Protein AF-A0A3B0CAP4-F1 (afdb_monomer_lite)

Organism: NCBI:txid2419782

Structure (mmCIF, N/CA/C/O backbone):
data_AF-A0A3B0CAP4-F1
#
_entry.id   AF-A0A3B0CAP4-F1
#
loop_
_atom_site.group_PDB
_atom_site.id
_atom_site.type_symbol
_atom_site.label_atom_id
_atom_site.label_alt_id
_atom_site.label_comp_id
_atom_site.label_asym_id
_atom_site.label_entity_id
_atom_site.label_seq_id
_atom_site.pdbx_PDB_ins_code
_atom_site.Cartn_x
_atom_site.Cartn_y
_atom_site.Cartn_z
_atom_site.occupancy
_atom_site.B_iso_or_equiv
_atom_site.auth_seq_id
_atom_site.auth_comp_id
_atom_site.auth_asym_id
_atom_site.auth_atom_id
_atom_site.pdbx_PDB_model_num
ATOM 1 N N . MET A 1 1 ? 11.899 -11.274 -20.847 1.00 69.06 1 MET A N 1
ATOM 2 C CA . MET A 1 1 ? 10.795 -10.362 -21.262 1.00 69.06 1 MET A CA 1
ATOM 3 C C . MET A 1 1 ? 11.424 -9.073 -21.788 1.00 69.06 1 MET A C 1
ATOM 5 O O . MET A 1 1 ? 12.387 -8.634 -21.171 1.00 69.06 1 MET A O 1
ATOM 9 N N . SER A 1 2 ? 10.948 -8.475 -22.890 1.00 86.75 2 SER A N 1
ATOM 10 C CA . SER A 1 2 ? 11.497 -7.179 -23.350 1.00 86.75 2 SER A CA 1
ATOM 11 C C . SER A 1 2 ? 11.392 -6.121 -22.242 1.00 86.75 2 SER A C 1
ATOM 13 O O . SER A 1 2 ? 10.441 -6.149 -21.457 1.00 86.75 2 SER A O 1
ATOM 15 N N . ILE A 1 3 ? 12.351 -5.191 -22.186 1.00 87.19 3 ILE A N 1
ATOM 16 C CA . ILE A 1 3 ? 12.392 -4.103 -21.194 1.00 87.19 3 ILE A CA 1
ATOM 17 C C . ILE A 1 3 ? 11.061 -3.331 -21.162 1.00 87.19 3 ILE A C 1
ATOM 19 O O . ILE A 1 3 ? 10.560 -2.987 -20.096 1.00 87.19 3 ILE A O 1
ATOM 23 N N . PHE A 1 4 ? 10.437 -3.166 -22.332 1.00 88.69 4 PHE A N 1
ATOM 24 C CA . PHE A 1 4 ? 9.143 -2.516 -22.510 1.00 88.69 4 PHE A CA 1
ATOM 25 C C . PHE A 1 4 ? 8.031 -3.198 -21.701 1.00 88.69 4 PHE A C 1
ATOM 27 O O . PHE A 1 4 ? 7.292 -2.546 -20.967 1.00 88.69 4 PHE A O 1
ATOM 34 N N . TRP A 1 5 ? 7.962 -4.529 -21.761 1.00 91.06 5 TRP A N 1
ATOM 35 C CA . TRP A 1 5 ? 6.970 -5.307 -21.020 1.00 91.06 5 TRP A CA 1
ATOM 36 C C . TRP A 1 5 ? 7.193 -5.260 -19.510 1.00 91.06 5 TRP A C 1
ATOM 38 O O . TRP A 1 5 ? 6.225 -5.218 -18.753 1.00 91.06 5 TRP A O 1
ATOM 48 N N . LYS A 1 6 ? 8.456 -5.222 -19.065 1.00 90.38 6 LYS A N 1
ATOM 49 C CA . LYS A 1 6 ? 8.786 -5.075 -17.641 1.00 90.38 6 LYS A CA 1
ATOM 50 C C . LYS A 1 6 ? 8.287 -3.734 -17.101 1.00 90.38 6 LYS A C 1
ATOM 52 O O . LYS A 1 6 ? 7.668 -3.705 -16.043 1.00 90.38 6 LYS A O 1
ATOM 57 N N . ILE A 1 7 ? 8.491 -2.650 -17.854 1.00 92.38 7 ILE A N 1
ATOM 58 C CA . ILE A 1 7 ? 8.017 -1.307 -17.488 1.00 92.38 7 ILE A CA 1
ATOM 59 C C . ILE A 1 7 ? 6.488 -1.277 -17.402 1.00 92.38 7 ILE A C 1
ATOM 61 O O . ILE A 1 7 ? 5.948 -0.811 -16.401 1.00 92.38 7 ILE A O 1
ATOM 65 N N . ILE A 1 8 ? 5.787 -1.826 -18.400 1.00 94.56 8 ILE A N 1
ATOM 66 C CA . ILE A 1 8 ? 4.318 -1.906 -18.384 1.00 94.56 8 ILE A CA 1
ATOM 67 C C . ILE A 1 8 ? 3.824 -2.683 -17.163 1.00 94.56 8 ILE A C 1
ATOM 69 O O . ILE A 1 8 ? 2.924 -2.218 -16.466 1.00 94.56 8 ILE A O 1
ATOM 73 N N . ALA A 1 9 ? 4.423 -3.839 -16.872 1.00 93.31 9 ALA A N 1
ATOM 74 C CA . ALA A 1 9 ? 4.048 -4.651 -15.720 1.00 93.31 9 ALA A CA 1
ATOM 75 C C . ALA A 1 9 ? 4.257 -3.901 -14.394 1.00 93.31 9 ALA A C 1
ATOM 77 O O . ALA A 1 9 ? 3.375 -3.926 -13.539 1.00 93.31 9 ALA A O 1
ATOM 78 N N . ILE A 1 10 ? 5.379 -3.187 -14.237 1.00 95.25 10 ILE A N 1
ATOM 79 C CA . ILE A 1 10 ? 5.643 -2.349 -13.058 1.00 95.25 10 ILE A CA 1
ATOM 80 C C . ILE A 1 10 ? 4.557 -1.280 -12.917 1.00 95.25 10 ILE A C 1
ATOM 82 O O . ILE A 1 10 ? 3.930 -1.189 -11.864 1.00 95.25 10 ILE A O 1
ATOM 86 N N . VAL A 1 11 ? 4.288 -0.507 -13.972 1.00 95.81 11 VAL A N 1
ATOM 87 C CA . VAL A 1 11 ? 3.286 0.570 -13.934 1.00 95.81 11 VAL A CA 1
ATOM 88 C C . VAL A 1 11 ? 1.897 0.026 -13.595 1.00 95.81 11 VAL A C 1
ATOM 90 O O . VAL A 1 11 ? 1.219 0.581 -12.731 1.00 95.81 11 VAL A O 1
ATOM 93 N N . LEU A 1 12 ? 1.485 -1.085 -14.211 1.00 96.38 12 LEU A N 1
ATOM 94 C CA . LEU A 1 12 ? 0.192 -1.715 -13.936 1.00 96.38 12 LEU A CA 1
ATOM 95 C C . LEU A 1 12 ? 0.073 -2.180 -12.483 1.00 96.38 12 LEU A C 1
ATOM 97 O O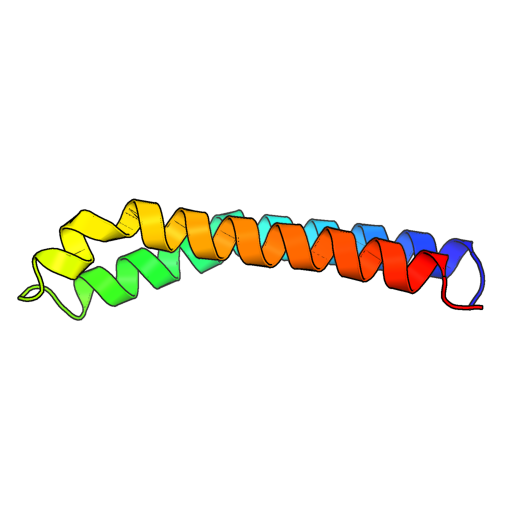 . LEU A 1 12 ? -0.932 -1.889 -11.836 1.00 96.38 12 LEU A O 1
ATOM 101 N N . VAL A 1 13 ? 1.095 -2.855 -11.948 1.00 96.31 13 VAL A N 1
ATOM 102 C CA . VAL A 1 13 ? 1.099 -3.302 -10.546 1.00 96.31 13 VAL A CA 1
ATOM 103 C C . VAL A 1 13 ? 1.024 -2.112 -9.596 1.00 96.31 13 VAL A C 1
ATOM 105 O O . VAL A 1 13 ? 0.230 -2.136 -8.659 1.00 96.31 13 VAL A O 1
ATOM 108 N N . TRP A 1 14 ? 1.777 -1.043 -9.860 1.00 96.75 14 TRP A N 1
ATOM 109 C CA . TRP A 1 14 ? 1.710 0.175 -9.055 1.00 96.75 14 TRP A CA 1
ATOM 110 C C . TRP A 1 14 ? 0.313 0.795 -9.060 1.00 96.75 14 TRP A C 1
ATOM 112 O O . TRP A 1 14 ? -0.216 1.097 -7.993 1.00 96.75 14 TRP A O 1
ATOM 122 N N . ILE A 1 15 ? -0.317 0.942 -10.228 1.00 96.25 15 ILE A N 1
ATOM 123 C CA . ILE A 1 15 ? -1.677 1.491 -10.333 1.00 96.25 15 ILE A CA 1
ATOM 124 C C . ILE A 1 15 ? -2.676 0.616 -9.566 1.00 96.25 15 ILE A C 1
ATOM 126 O O . ILE A 1 15 ? -3.464 1.137 -8.774 1.00 96.25 15 ILE A O 1
ATOM 130 N N . LEU A 1 16 ? -2.622 -0.706 -9.757 1.00 95.56 16 LEU A N 1
ATOM 131 C CA . LEU A 1 16 ? -3.511 -1.654 -9.083 1.00 95.56 16 LEU A CA 1
ATOM 132 C C . LEU A 1 16 ? -3.352 -1.596 -7.564 1.00 95.56 16 LEU A C 1
ATOM 134 O O . LEU A 1 16 ? -4.346 -1.523 -6.845 1.00 95.56 16 LEU A O 1
ATOM 138 N N . VAL A 1 17 ? -2.116 -1.578 -7.066 1.00 95.19 17 VAL A N 1
ATOM 139 C CA . VAL A 1 17 ? -1.843 -1.520 -5.628 1.00 95.19 17 VAL A CA 1
ATOM 140 C C . VAL A 1 17 ? -2.241 -0.169 -5.033 1.00 95.19 17 VAL A C 1
ATOM 142 O O . VAL A 1 17 ? -2.799 -0.128 -3.938 1.00 95.19 17 VAL A O 1
ATOM 145 N N . LEU A 1 18 ? -2.023 0.942 -5.741 1.00 93.69 18 LEU A N 1
ATOM 146 C CA . LEU A 1 18 ? -2.470 2.262 -5.288 1.00 93.69 18 LEU A CA 1
ATOM 147 C C . LEU A 1 18 ? -4.000 2.342 -5.212 1.00 93.69 18 LEU A C 1
ATOM 149 O O . LEU A 1 18 ? -4.537 2.851 -4.226 1.00 93.69 18 LEU A O 1
ATOM 153 N N . ALA A 1 19 ? -4.704 1.795 -6.206 1.00 93.94 19 ALA A N 1
ATOM 154 C CA . ALA A 1 19 ? -6.159 1.687 -6.176 1.00 93.94 19 ALA A CA 1
ATOM 155 C C . ALA A 1 19 ? -6.623 0.796 -5.010 1.00 93.94 19 ALA A C 1
ATOM 157 O O . ALA A 1 19 ? -7.487 1.197 -4.230 1.00 93.94 19 ALA A O 1
ATOM 158 N N . TRP A 1 20 ? -5.998 -0.367 -4.823 1.00 93.31 20 TRP A N 1
ATOM 159 C CA . TRP A 1 20 ? -6.287 -1.280 -3.717 1.00 93.31 20 TRP A CA 1
ATOM 160 C C . TRP A 1 20 ? -6.102 -0.616 -2.345 1.00 93.31 20 TRP A C 1
ATOM 162 O O . TRP A 1 20 ? -6.980 -0.687 -1.485 1.00 93.31 20 TRP A O 1
ATOM 172 N N . ASN A 1 21 ? -4.997 0.106 -2.153 1.00 92.25 21 ASN A N 1
ATOM 173 C CA . ASN A 1 21 ? -4.702 0.823 -0.913 1.00 92.25 21 ASN A CA 1
ATOM 174 C C . ASN A 1 21 ? -5.679 1.964 -0.623 1.00 92.25 21 ASN A C 1
ATOM 176 O O . ASN A 1 21 ? -5.930 2.262 0.550 1.00 92.25 21 ASN A O 1
ATOM 180 N N . LYS A 1 22 ? -6.199 2.616 -1.668 1.00 89.19 22 LYS A N 1
ATOM 181 C CA . LYS A 1 22 ? -7.142 3.728 -1.539 1.00 89.19 22 LYS A CA 1
ATOM 182 C C . LYS A 1 22 ? -8.559 3.248 -1.244 1.00 89.19 22 LYS A C 1
ATOM 184 O O . LYS A 1 22 ? -9.211 3.820 -0.380 1.00 89.19 22 LYS A O 1
ATOM 189 N N . TYR A 1 23 ? -9.025 2.222 -1.951 1.00 92.94 23 TYR A N 1
ATOM 190 C CA . TYR A 1 23 ? -10.422 1.794 -1.884 1.00 92.94 23 TYR A CA 1
ATOM 191 C C . TYR A 1 23 ? -10.608 0.584 -0.967 1.00 92.94 23 TYR A C 1
ATO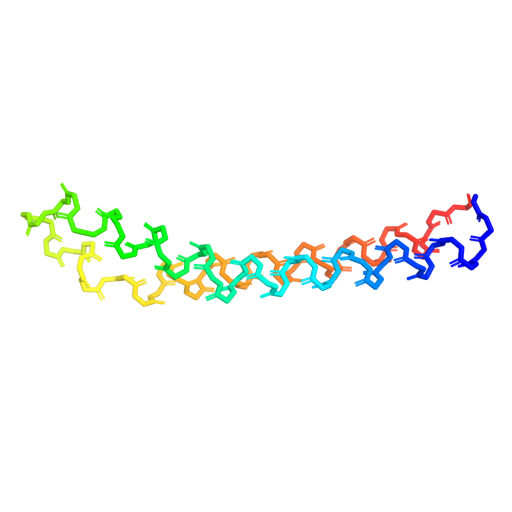M 193 O O . TYR A 1 23 ? -11.395 0.630 -0.025 1.00 92.94 23 TYR A O 1
ATOM 201 N N . VAL A 1 24 ? -9.836 -0.481 -1.179 1.00 92.88 24 VAL A N 1
ATOM 202 C CA . VAL A 1 24 ? -10.099 -1.776 -0.542 1.00 92.88 24 VAL A CA 1
ATOM 203 C C . VAL A 1 24 ? -9.594 -1.827 0.895 1.00 92.88 24 VAL A C 1
ATOM 205 O O . VAL A 1 24 ? -10.334 -2.237 1.785 1.00 92.88 24 VAL A O 1
ATOM 208 N N . ILE A 1 25 ? -8.365 -1.377 1.168 1.00 91.94 25 ILE A N 1
ATOM 209 C CA . ILE A 1 25 ? -7.804 -1.436 2.531 1.00 91.94 25 ILE A CA 1
ATOM 210 C C . ILE A 1 25 ? -8.603 -0.578 3.509 1.00 91.94 25 ILE A C 1
ATOM 212 O O . ILE A 1 25 ? -8.845 -0.998 4.642 1.00 91.94 25 ILE A O 1
ATOM 216 N N . GLN A 1 26 ? -9.042 0.603 3.074 1.00 89.38 26 GLN A N 1
ATOM 217 C CA . GLN A 1 26 ? -9.871 1.463 3.908 1.00 89.38 26 GLN A CA 1
ATOM 218 C C . GLN A 1 26 ? -11.189 0.769 4.266 1.00 89.38 26 GLN A C 1
ATOM 220 O O . GLN A 1 26 ? -11.523 0.655 5.446 1.00 89.38 26 GLN A O 1
ATOM 225 N N . GLU A 1 27 ? -11.898 0.250 3.265 1.00 93.31 27 GLU A N 1
ATOM 226 C CA . GLU A 1 27 ? -13.193 -0.387 3.475 1.00 93.31 27 GLU A CA 1
ATOM 227 C C . GLU A 1 27 ? -13.078 -1.689 4.276 1.00 93.31 27 GLU A C 1
ATOM 229 O O . GLU A 1 27 ? -13.872 -1.928 5.183 1.00 93.31 27 GLU A O 1
ATOM 234 N N . MET A 1 28 ? -12.051 -2.506 4.023 1.00 92.81 28 MET A N 1
ATOM 235 C CA . MET A 1 28 ? -11.811 -3.741 4.772 1.00 92.81 28 MET A CA 1
ATOM 236 C C . MET A 1 28 ? -11.563 -3.477 6.256 1.00 92.81 28 MET A C 1
ATOM 238 O O . MET A 1 28 ? -12.173 -4.134 7.101 1.00 92.81 28 MET A O 1
ATOM 242 N N . VAL A 1 29 ? -10.694 -2.517 6.590 1.00 91.75 29 VAL A N 1
ATOM 243 C CA . VAL A 1 29 ? -10.396 -2.191 7.991 1.00 91.75 29 VAL A CA 1
ATOM 244 C C . VAL A 1 29 ? -11.638 -1.642 8.684 1.00 91.75 29 VAL A C 1
ATOM 246 O O . VAL A 1 29 ? -11.966 -2.075 9.789 1.00 91.75 29 VAL A O 1
ATOM 249 N N . GLU A 1 30 ? -12.377 -0.746 8.029 1.00 91.06 30 GLU A N 1
ATOM 250 C CA . GLU A 1 30 ? -13.633 -0.234 8.573 1.00 91.06 30 GLU A CA 1
ATOM 251 C C . GLU A 1 30 ? -14.666 -1.345 8.782 1.00 91.06 30 GLU A C 1
ATOM 253 O O . GLU A 1 30 ? -15.292 -1.405 9.841 1.00 91.06 30 GLU A O 1
ATOM 258 N N . LYS A 1 31 ? -14.822 -2.257 7.818 1.00 93.81 31 LYS A N 1
ATOM 259 C CA . LYS A 1 31 ? -15.750 -3.387 7.911 1.00 93.81 31 LYS A CA 1
ATOM 260 C C . LYS A 1 31 ? -15.385 -4.304 9.076 1.00 93.81 31 LYS A C 1
ATOM 262 O O . LYS A 1 31 ? -16.260 -4.669 9.855 1.00 93.81 31 LYS A O 1
ATOM 267 N N . VAL A 1 32 ? -14.104 -4.638 9.243 1.00 93.12 32 VAL A N 1
ATOM 268 C CA . VAL A 1 32 ? -13.617 -5.493 10.340 1.00 93.12 32 VAL A CA 1
ATOM 269 C C . VAL A 1 32 ? -13.856 -4.850 11.710 1.00 93.12 32 VAL A C 1
ATOM 271 O O . VAL A 1 32 ? -14.301 -5.539 12.630 1.00 93.12 32 VAL A O 1
ATOM 274 N N . VAL A 1 33 ? -13.649 -3.535 11.839 1.00 92.75 33 VAL A N 1
ATOM 275 C CA . VAL A 1 33 ? -13.974 -2.786 13.066 1.00 92.75 33 VAL A CA 1
ATOM 276 C C . VAL A 1 33 ? -15.484 -2.800 13.332 1.00 92.75 33 VAL A C 1
ATOM 278 O O . VAL A 1 33 ? -15.898 -3.092 14.451 1.00 92.75 33 VAL A O 1
ATOM 281 N N . ARG A 1 34 ? -16.318 -2.546 12.312 1.00 92.81 3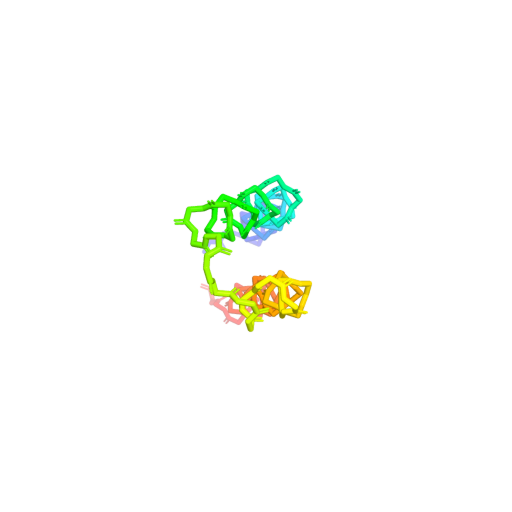4 ARG A N 1
ATOM 282 C CA . ARG A 1 34 ? -17.790 -2.548 12.442 1.00 92.81 34 ARG A CA 1
ATOM 283 C C . ARG A 1 34 ? -18.349 -3.921 12.820 1.00 92.81 34 ARG A C 1
ATOM 285 O O . ARG A 1 34 ? -19.308 -3.988 13.578 1.00 92.81 34 ARG A O 1
ATOM 292 N N . MET A 1 35 ? -17.744 -5.005 12.330 1.00 95.12 35 MET A N 1
ATOM 293 C CA . MET A 1 35 ? -18.131 -6.379 12.680 1.00 95.12 35 MET A CA 1
ATOM 294 C C . MET A 1 35 ? -17.746 -6.764 14.118 1.00 95.12 35 MET A C 1
ATOM 296 O O . MET A 1 35 ? -18.287 -7.726 14.653 1.00 95.12 35 MET A O 1
ATOM 300 N N . ASN A 1 36 ? -16.853 -6.008 14.767 1.00 92.44 36 ASN A N 1
ATOM 301 C CA . ASN A 1 36 ? -16.362 -6.286 16.118 1.00 92.44 36 ASN A CA 1
ATOM 302 C C . ASN A 1 36 ? -16.570 -5.088 17.066 1.00 92.44 36 ASN A C 1
ATOM 304 O O . ASN A 1 36 ? -15.606 -4.583 17.648 1.00 92.44 36 ASN A O 1
ATOM 308 N N . PRO A 1 37 ? -17.821 -4.636 17.284 1.00 88.56 37 PRO A N 1
ATOM 309 C CA . PRO A 1 37 ? -18.103 -3.393 18.006 1.00 88.56 37 PRO A CA 1
ATOM 310 C C . PRO A 1 37 ? -17.703 -3.434 19.489 1.00 88.56 37 PRO A C 1
ATOM 312 O O . PRO A 1 37 ? -17.480 -2.391 20.095 1.00 88.56 37 PRO A O 1
ATOM 315 N N . LYS A 1 38 ? -17.579 -4.628 20.086 1.00 93.50 38 LYS A N 1
ATOM 316 C CA . LYS A 1 38 ? -17.157 -4.805 21.487 1.00 93.50 38 LYS A CA 1
ATOM 317 C C . LYS A 1 38 ? -15.636 -4.727 21.684 1.00 93.50 38 LYS A C 1
ATOM 319 O O . LYS A 1 38 ? -15.173 -4.708 22.819 1.00 93.50 38 LYS A O 1
ATOM 324 N N . ASN A 1 39 ? -14.851 -4.693 20.604 1.00 90.38 39 ASN A N 1
ATOM 325 C CA . ASN A 1 39 ? -13.394 -4.665 20.676 1.00 90.38 39 ASN A CA 1
ATOM 326 C C . ASN A 1 39 ? -12.872 -3.218 20.616 1.00 90.38 39 ASN A C 1
ATOM 328 O O . ASN A 1 39 ? -12.546 -2.687 19.551 1.00 90.38 39 ASN A O 1
ATOM 332 N N . SER A 1 40 ? -12.779 -2.583 21.786 1.00 90.69 40 SER A N 1
ATOM 333 C CA . SER A 1 40 ? -12.276 -1.210 21.939 1.00 90.69 40 SER A CA 1
ATOM 334 C C . SER A 1 40 ? -10.820 -1.053 21.492 1.00 90.69 40 SER A C 1
ATOM 336 O O . SER A 1 40 ? -10.452 -0.016 20.933 1.00 90.69 40 SER A O 1
ATOM 338 N N . TRP A 1 41 ? -9.997 -2.094 21.660 1.00 93.25 41 TRP A N 1
ATOM 339 C CA . TRP A 1 41 ? -8.617 -2.098 21.180 1.00 93.25 41 TRP A CA 1
ATOM 340 C C . TRP A 1 41 ? -8.578 -1.958 19.657 1.00 93.25 41 TRP A C 1
ATOM 342 O O . TRP A 1 41 ? -7.928 -1.047 19.145 1.00 93.25 41 TRP A O 1
ATOM 352 N N . LEU A 1 42 ? -9.346 -2.779 18.937 1.00 89.94 42 LEU A N 1
ATOM 353 C CA . LEU A 1 42 ? -9.406 -2.762 17.474 1.00 89.94 42 LEU A CA 1
ATOM 354 C C . LEU A 1 42 ? -9.901 -1.412 16.941 1.00 89.94 42 LEU A C 1
ATOM 356 O O . LEU A 1 42 ? -9.312 -0.862 16.010 1.00 89.94 42 LEU A O 1
ATOM 360 N N . ALA A 1 43 ? -10.929 -0.838 17.571 1.00 89.81 43 ALA A N 1
ATOM 361 C CA . ALA A 1 43 ? -11.430 0.488 17.222 1.00 89.81 43 ALA A CA 1
ATOM 362 C C . ALA A 1 43 ? -10.366 1.585 17.423 1.00 89.81 43 ALA A C 1
ATOM 364 O O . ALA A 1 43 ? -10.206 2.445 16.556 1.00 89.81 43 ALA A O 1
ATOM 365 N N . SER A 1 44 ? -9.591 1.524 18.515 1.00 93.25 44 SER A N 1
ATOM 366 C CA . SER A 1 44 ? -8.515 2.489 18.795 1.00 93.25 44 SER A CA 1
ATOM 367 C C . SER A 1 44 ? -7.294 2.329 17.880 1.00 93.25 44 SER A C 1
ATOM 369 O O . SER A 1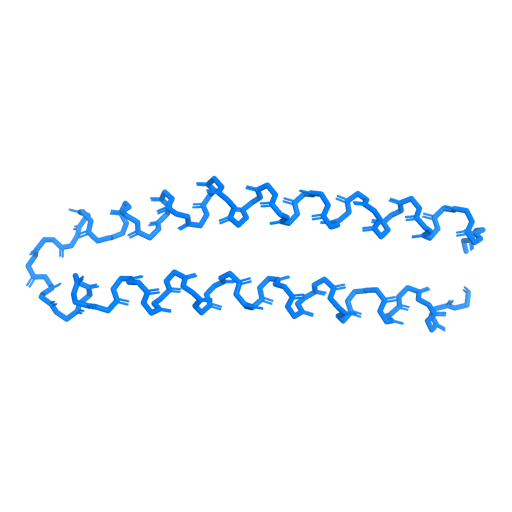 44 ? -6.603 3.302 17.584 1.00 93.25 44 SER A O 1
ATOM 371 N N . LYS A 1 45 ? -7.021 1.106 17.403 1.00 94.81 45 LYS A N 1
ATOM 372 C CA . LYS A 1 45 ? -5.863 0.784 16.554 1.00 94.81 45 LYS A CA 1
ATOM 373 C C . LYS A 1 45 ? -6.172 0.787 15.057 1.00 94.81 45 LYS A C 1
ATOM 375 O O . LYS A 1 45 ? -5.245 0.611 14.269 1.00 94.81 45 LYS A O 1
ATOM 380 N N . LYS A 1 46 ? -7.421 1.040 14.645 1.00 91.38 46 LYS A N 1
ATOM 381 C CA . LYS A 1 46 ? -7.857 0.978 13.237 1.00 91.38 46 LYS A CA 1
ATOM 382 C C . LYS A 1 46 ? -6.952 1.759 12.278 1.00 91.38 46 LYS A C 1
ATOM 384 O O . LYS A 1 46 ? -6.581 1.241 11.233 1.00 91.38 46 LYS A O 1
ATOM 389 N N . GLU A 1 47 ? -6.530 2.970 12.650 1.00 91.81 47 GLU A N 1
ATOM 390 C CA . GLU A 1 47 ? -5.687 3.809 11.786 1.00 91.81 47 GLU A CA 1
ATOM 391 C C . GLU A 1 47 ? -4.263 3.264 11.661 1.00 91.81 47 GLU A C 1
ATOM 393 O O . GLU A 1 47 ? -3.659 3.350 10.594 1.00 91.81 47 GLU A O 1
ATOM 398 N N . ILE A 1 48 ? -3.737 2.666 12.734 1.00 93.69 48 ILE A N 1
ATOM 399 C CA . ILE A 1 48 ? -2.419 2.021 12.725 1.00 93.69 48 ILE A CA 1
ATOM 400 C C . ILE A 1 48 ? -2.467 0.778 11.838 1.00 93.69 48 ILE A C 1
ATOM 402 O O . ILE A 1 48 ? -1.594 0.603 10.996 1.00 93.69 48 ILE A O 1
ATOM 406 N N . ILE A 1 49 ? -3.512 -0.040 11.974 1.00 92.62 49 ILE A N 1
ATOM 407 C CA . ILE A 1 49 ? -3.721 -1.236 11.150 1.00 92.62 49 ILE A CA 1
ATOM 408 C C . ILE A 1 49 ? -3.865 -0.845 9.674 1.00 92.62 49 ILE A C 1
ATOM 410 O O . ILE A 1 49 ? -3.189 -1.417 8.821 1.00 92.62 49 ILE A O 1
ATOM 414 N N . LYS A 1 50 ? -4.667 0.184 9.369 1.00 93.50 50 LYS A N 1
ATOM 415 C CA . LYS A 1 50 ? -4.817 0.724 8.010 1.00 93.50 50 LYS A CA 1
ATOM 416 C C . LYS A 1 50 ? -3.471 1.132 7.419 1.00 93.50 50 LYS A C 1
ATOM 418 O O . LYS A 1 50 ? -3.124 0.687 6.327 1.00 93.50 50 LYS A O 1
ATOM 423 N N . LYS A 1 51 ? -2.693 1.935 8.152 1.00 93.75 51 LYS A N 1
ATOM 424 C CA . LYS A 1 51 ? -1.362 2.369 7.709 1.00 93.75 51 LYS A CA 1
ATOM 425 C C . LYS A 1 51 ? -0.402 1.194 7.539 1.00 93.75 51 LYS A C 1
ATOM 427 O O . LYS A 1 51 ? 0.334 1.177 6.561 1.00 93.75 51 LYS A O 1
ATOM 432 N N . ALA A 1 52 ? -0.427 0.209 8.435 1.00 94.56 52 ALA A N 1
ATOM 433 C CA . ALA A 1 52 ? 0.427 -0.972 8.343 1.00 94.56 52 ALA A CA 1
ATOM 434 C C . ALA A 1 52 ? 0.169 -1.757 7.048 1.00 94.56 52 ALA A C 1
ATOM 436 O O . ALA A 1 52 ? 1.117 -2.065 6.331 1.00 94.56 52 ALA A O 1
ATOM 437 N N . PHE A 1 53 ? -1.099 -1.999 6.694 1.00 93.25 53 PHE A N 1
ATOM 438 C CA . PHE A 1 53 ? -1.443 -2.630 5.417 1.00 93.25 53 PHE A CA 1
ATOM 439 C C . PHE A 1 53 ? -1.029 -1.772 4.219 1.00 93.25 53 PHE A C 1
ATOM 441 O O . PHE A 1 53 ? -0.399 -2.282 3.296 1.00 93.25 53 PHE A O 1
ATOM 448 N N . GLN A 1 54 ? -1.314 -0.468 4.243 1.00 93.06 54 GLN A N 1
ATOM 449 C CA . GLN A 1 54 ? -0.934 0.431 3.149 1.00 93.06 54 GLN A CA 1
ATOM 450 C C . GLN A 1 54 ? 0.581 0.436 2.903 1.00 93.06 54 GLN A C 1
ATOM 452 O O . GLN A 1 54 ? 1.021 0.337 1.756 1.00 93.06 54 GLN A O 1
ATOM 457 N N . VAL A 1 55 ? 1.377 0.498 3.975 1.00 95.12 55 VAL A N 1
ATOM 458 C CA . VAL A 1 55 ? 2.843 0.443 3.913 1.00 95.12 55 VAL A CA 1
ATOM 459 C C . VAL A 1 55 ? 3.325 -0.926 3.441 1.00 95.12 55 VAL A C 1
ATOM 461 O O . VAL A 1 55 ? 4.211 -0.984 2.596 1.00 95.12 55 VAL A O 1
ATOM 464 N N . PHE A 1 56 ? 2.730 -2.021 3.917 1.00 95.12 56 PHE A N 1
ATOM 465 C CA . PHE A 1 56 ? 3.075 -3.371 3.469 1.00 95.12 56 PHE A CA 1
ATOM 466 C C . PHE A 1 56 ? 2.929 -3.522 1.949 1.00 95.12 56 PHE A C 1
ATOM 468 O O . PHE A 1 56 ? 3.854 -3.972 1.274 1.00 95.12 56 PHE A O 1
ATOM 475 N N . PHE A 1 57 ? 1.805 -3.072 1.390 1.00 93.56 57 PHE A N 1
ATOM 476 C CA . PHE A 1 57 ? 1.579 -3.107 -0.055 1.00 93.56 57 PHE A CA 1
ATOM 477 C C . PHE A 1 57 ? 2.505 -2.159 -0.832 1.00 93.56 57 PHE A C 1
ATOM 479 O O . PHE A 1 57 ? 2.916 -2.473 -1.948 1.00 93.56 57 PHE A O 1
ATOM 486 N N . LEU A 1 58 ? 2.900 -1.029 -0.239 1.00 93.75 58 LEU A N 1
ATOM 487 C CA . LEU A 1 58 ? 3.903 -0.146 -0.835 1.00 93.75 58 LEU A CA 1
ATOM 488 C C . LEU A 1 58 ? 5.284 -0.823 -0.894 1.00 93.75 58 LEU A C 1
ATOM 490 O O . LEU A 1 58 ? 5.951 -0.778 -1.926 1.00 93.75 58 LEU A O 1
ATOM 494 N N . ILE A 1 59 ? 5.696 -1.491 0.189 1.00 96.31 59 ILE A N 1
ATOM 495 C CA . ILE A 1 59 ? 6.941 -2.271 0.240 1.00 96.31 59 ILE A CA 1
ATOM 496 C C . ILE A 1 59 ? 6.904 -3.380 -0.813 1.00 96.31 59 ILE A C 1
ATOM 498 O O . ILE A 1 59 ? 7.885 -3.570 -1.530 1.00 96.31 59 ILE A O 1
ATOM 502 N N . PHE A 1 60 ? 5.764 -4.061 -0.969 1.00 95.81 60 PHE A N 1
ATOM 503 C CA . PHE A 1 60 ? 5.569 -5.039 -2.037 1.00 95.81 60 PHE A CA 1
ATOM 504 C C . PHE A 1 60 ? 5.838 -4.439 -3.426 1.00 95.81 60 PHE A C 1
ATOM 506 O O . PHE A 1 60 ? 6.591 -5.035 -4.191 1.00 95.81 60 PHE A O 1
ATOM 513 N N . CYS A 1 61 ? 5.317 -3.248 -3.745 1.00 95.00 61 CYS A N 1
ATOM 514 C CA . CYS A 1 61 ? 5.598 -2.586 -5.027 1.00 95.00 61 CYS A CA 1
ATOM 515 C C . CYS A 1 61 ? 7.091 -2.311 -5.243 1.00 95.00 61 CYS A C 1
ATOM 517 O O . CYS A 1 61 ? 7.603 -2.510 -6.348 1.00 95.00 61 CYS A O 1
ATOM 519 N N . VAL A 1 62 ? 7.800 -1.868 -4.202 1.00 96.12 62 VAL A N 1
ATOM 520 C CA . VAL A 1 62 ? 9.247 -1.611 -4.269 1.00 96.12 62 VAL A CA 1
ATOM 521 C C . VAL A 1 62 ? 10.013 -2.907 -4.536 1.00 96.12 62 VAL A C 1
ATOM 523 O O . VAL A 1 62 ? 10.826 -2.960 -5.459 1.00 96.12 62 VAL A O 1
ATOM 526 N N . LEU A 1 63 ? 9.712 -3.974 -3.790 1.00 96.88 63 LEU A N 1
ATOM 527 C CA . LEU A 1 63 ? 10.348 -5.283 -3.966 1.00 96.88 63 LEU A CA 1
ATOM 528 C C . LEU A 1 63 ? 10.023 -5.901 -5.328 1.00 96.88 63 LEU A C 1
ATOM 530 O O . LEU A 1 63 ? 10.912 -6.433 -5.991 1.00 96.88 63 LEU A O 1
ATOM 534 N N . PHE A 1 64 ? 8.774 -5.782 -5.782 1.00 94.75 64 PHE A N 1
ATOM 535 C CA . PHE A 1 64 ? 8.354 -6.224 -7.107 1.00 94.75 64 PHE A CA 1
ATOM 536 C C . PHE A 1 64 ? 9.155 -5.508 -8.196 1.00 94.75 64 PHE A C 1
ATOM 538 O O . PHE A 1 64 ? 9.729 -6.163 -9.066 1.00 94.75 64 PHE A O 1
ATOM 545 N N . THR A 1 65 ? 9.270 -4.181 -8.098 1.00 94.81 65 THR A N 1
ATOM 546 C CA . THR A 1 65 ? 10.054 -3.353 -9.026 1.00 94.81 65 THR A CA 1
ATOM 547 C C . THR A 1 65 ? 11.516 -3.795 -9.053 1.00 94.81 65 THR A C 1
ATOM 549 O O . THR A 1 65 ? 12.056 -4.046 -10.129 1.00 94.81 65 THR A O 1
ATOM 552 N N . ALA A 1 66 ? 12.142 -3.971 -7.884 1.00 94.94 66 ALA A N 1
ATOM 553 C CA . ALA A 1 66 ? 13.514 -4.463 -7.786 1.00 94.94 66 ALA A CA 1
ATOM 554 C C . ALA A 1 66 ? 13.670 -5.849 -8.437 1.00 94.94 66 ALA A C 1
ATOM 556 O O . ALA A 1 66 ? 14.599 -6.063 -9.215 1.00 94.94 66 ALA A O 1
ATOM 557 N N . SER A 1 67 ? 12.728 -6.769 -8.196 1.00 94.62 67 SER A N 1
ATOM 558 C CA . SER A 1 67 ? 12.757 -8.107 -8.797 1.00 94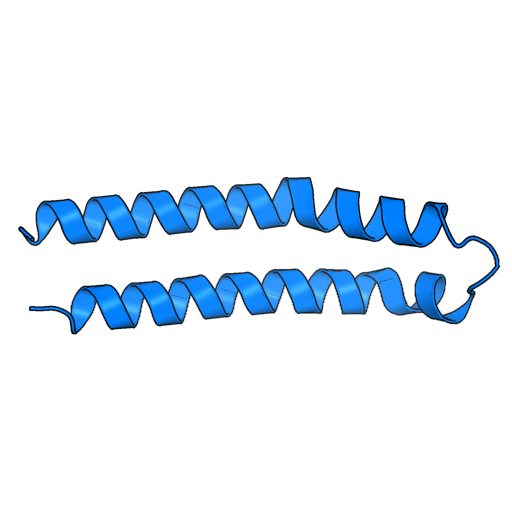.62 67 SER A CA 1
ATOM 559 C C . SER A 1 67 ? 12.646 -8.062 -10.324 1.00 94.62 67 SER A C 1
ATOM 561 O O . SER A 1 67 ? 13.374 -8.770 -11.014 1.00 94.62 67 SER A O 1
ATOM 563 N N . MET A 1 68 ? 11.797 -7.181 -10.862 1.00 92.69 68 MET A N 1
ATOM 564 C CA . MET A 1 68 ? 11.596 -7.020 -12.302 1.00 92.69 68 MET A CA 1
ATOM 565 C C . MET A 1 68 ? 12.836 -6.443 -12.987 1.00 92.69 68 MET A C 1
ATOM 567 O O . MET A 1 68 ? 13.145 -6.835 -14.110 1.00 92.69 68 MET A O 1
ATOM 571 N N . VAL A 1 69 ? 13.560 -5.546 -12.311 1.00 89.94 69 VAL A N 1
ATOM 572 C CA . VAL A 1 69 ? 14.823 -4.973 -12.804 1.00 89.94 69 VAL A CA 1
ATOM 573 C C . VAL A 1 69 ? 15.954 -6.005 -12.785 1.00 89.94 69 VAL A C 1
ATOM 575 O O . VAL A 1 69 ? 16.721 -6.076 -13.741 1.00 89.94 69 VAL A O 1
ATOM 578 N N . ILE A 1 70 ? 16.051 -6.817 -11.727 1.00 91.62 70 ILE A N 1
ATOM 579 C CA . ILE A 1 70 ? 17.099 -7.845 -11.576 1.00 91.62 70 ILE A CA 1
ATOM 580 C C . ILE A 1 70 ? 16.841 -9.057 -12.484 1.00 91.62 70 ILE A C 1
ATOM 582 O O . ILE A 1 70 ? 17.781 -9.706 -12.946 1.00 91.62 70 ILE A O 1
ATOM 586 N N . SER A 1 71 ? 15.573 -9.376 -12.741 1.00 84.81 71 SER A N 1
ATOM 587 C CA . SER A 1 71 ? 15.172 -10.454 -13.644 1.00 84.81 71 SER A CA 1
ATOM 588 C C . SER A 1 71 ? 15.786 -10.234 -1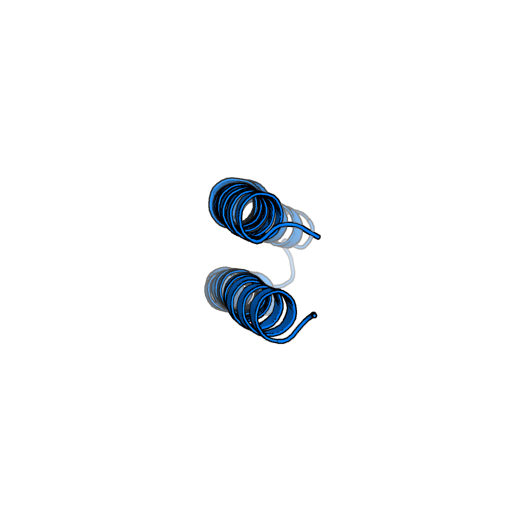5.033 1.00 84.81 71 SER A C 1
ATOM 590 O O . SER A 1 71 ? 15.678 -9.134 -15.574 1.00 84.81 71 SER A O 1
ATOM 592 N N . LYS A 1 72 ? 16.433 -11.255 -15.612 1.00 72.75 72 LYS A N 1
ATOM 593 C CA . LYS A 1 72 ? 17.022 -11.205 -16.965 1.00 72.75 72 LYS A CA 1
ATOM 594 C C . LYS A 1 72 ? 15.930 -11.331 -18.031 1.00 72.75 72 LYS A C 1
ATOM 596 O O . LYS A 1 72 ? 15.205 -12.345 -18.053 1.00 72.75 72 LYS A O 1
#

Sequence (72 aa):
MSIFWKIIAIVLVWILVLAWNKYVIQEMVEKVVRMNPKNSWLASKKEIIKKAFQVFFLIFCVLFTASMVISK

pLDDT: mean 92.36, std 4.38, range [69.06, 96.88]

Foldseek 3Di:
DPPVVLVVVLVVLVVVLVVCLVPVLLVVLVVVCVVCVVPPVSVVCSVVSSVVVNVVSVVVSVVSNVCSVPPD

Secondary structure (DSSP, 8-state):
--HHHHHHHHHHHHHHHHHIIIIIHHHHHHHHHHH-TT-HHHHHHHHHHHHHHHHHHHHHHHHHHHHHHH--

Radius of gyration: 16.18 Å; chains: 1; bounding box: 35×15×45 Å